Protein AF-A0A6B2CMR1-F1 (afdb_monomer_lite)

pLDDT: mean 88.22, std 10.98, range [47.69, 96.5]

Structure (mmCIF, N/CA/C/O backbone):
data_AF-A0A6B2CMR1-F1
#
_entry.id   AF-A0A6B2CMR1-F1
#
loop_
_atom_site.group_PDB
_atom_site.id
_atom_site.type_symbol
_atom_site.label_atom_id
_atom_site.label_alt_id
_atom_site.label_comp_id
_atom_site.label_asym_id
_atom_site.label_entity_id
_atom_site.label_seq_id
_atom_site.pdbx_PDB_ins_code
_atom_site.Cartn_x
_atom_site.Cartn_y
_atom_site.Cartn_z
_atom_site.occupancy
_atom_site.B_iso_or_equiv
_atom_site.auth_seq_id
_atom_site.auth_comp_id
_atom_site.auth_asym_id
_atom_site.auth_atom_id
_atom_site.pdbx_PDB_model_num
ATOM 1 N N . MET A 1 1 ? 3.932 -15.860 2.470 1.00 47.69 1 MET A N 1
ATOM 2 C CA . MET A 1 1 ? 4.636 -14.574 2.278 1.00 47.69 1 MET A CA 1
ATOM 3 C C . MET A 1 1 ? 3.609 -13.456 2.375 1.00 47.69 1 MET A C 1
ATOM 5 O O . MET A 1 1 ? 2.934 -13.188 1.392 1.00 47.69 1 MET A O 1
ATOM 9 N N . ASP A 1 2 ? 3.421 -12.874 3.561 1.00 71.44 2 ASP A N 1
ATOM 10 C CA . ASP A 1 2 ? 2.485 -11.760 3.776 1.00 71.44 2 ASP A CA 1
ATOM 11 C C . ASP A 1 2 ? 3.296 -10.464 3.924 1.00 71.44 2 ASP A C 1
ATOM 13 O O . ASP A 1 2 ? 3.713 -10.085 5.016 1.00 71.44 2 ASP A O 1
ATOM 17 N N . VAL A 1 3 ? 3.621 -9.839 2.785 1.00 74.12 3 VAL A N 1
ATOM 18 C CA . VAL A 1 3 ? 4.497 -8.650 2.697 1.00 74.12 3 VAL A CA 1
ATOM 19 C C . VAL A 1 3 ? 3.960 -7.486 3.541 1.00 74.12 3 VAL A C 1
ATOM 21 O O . VAL A 1 3 ? 4.729 -6.654 4.005 1.00 74.12 3 VAL A O 1
ATOM 24 N N . LEU A 1 4 ? 2.649 -7.438 3.790 1.00 78.19 4 LEU A N 1
ATOM 25 C CA . LEU A 1 4 ? 1.994 -6.353 4.522 1.00 78.19 4 LEU A CA 1
ATOM 26 C C . LEU A 1 4 ? 1.830 -6.622 6.026 1.00 78.19 4 LEU A C 1
ATOM 28 O O . LEU A 1 4 ? 1.241 -5.789 6.715 1.00 78.19 4 LEU A O 1
ATOM 32 N N . SER A 1 5 ? 2.382 -7.724 6.547 1.00 74.12 5 SER A N 1
ATOM 33 C CA . SER A 1 5 ? 2.386 -8.048 7.985 1.00 74.12 5 SER A CA 1
ATOM 34 C C . SER A 1 5 ? 3.418 -7.264 8.809 1.00 74.12 5 SER A C 1
ATOM 36 O O . SER A 1 5 ? 3.614 -7.559 9.984 1.00 74.12 5 SER A O 1
ATOM 38 N N . SER A 1 6 ? 4.096 -6.273 8.220 1.00 76.06 6 SER A N 1
ATOM 39 C CA . SER A 1 6 ? 4.987 -5.366 8.956 1.00 76.06 6 SER A CA 1
ATOM 40 C C . SER A 1 6 ? 4.191 -4.521 9.955 1.00 76.06 6 SER A C 1
ATOM 42 O O . SER A 1 6 ? 3.295 -3.779 9.551 1.00 76.06 6 SER A O 1
ATOM 44 N N . GLU A 1 7 ? 4.567 -4.559 11.237 1.00 75.50 7 GLU A N 1
ATOM 45 C CA . GLU A 1 7 ? 3.938 -3.750 12.295 1.00 75.50 7 GLU A CA 1
ATOM 46 C C . GLU A 1 7 ? 4.020 -2.241 12.024 1.00 75.50 7 GLU A C 1
ATOM 48 O O . GLU A 1 7 ? 3.119 -1.490 12.386 1.00 75.50 7 GLU A O 1
ATOM 53 N N . ARG A 1 8 ? 5.084 -1.788 11.348 1.00 82.25 8 ARG A N 1
ATOM 54 C CA . ARG A 1 8 ? 5.288 -0.370 11.000 1.00 82.25 8 ARG A CA 1
ATOM 55 C C . ARG A 1 8 ? 4.682 0.015 9.647 1.00 82.25 8 ARG A C 1
ATOM 57 O O . ARG A 1 8 ? 4.818 1.156 9.213 1.00 82.25 8 ARG A O 1
ATOM 64 N N . GLY A 1 9 ? 4.057 -0.936 8.950 1.00 89.62 9 GLY A N 1
ATOM 65 C CA . GLY A 1 9 ? 3.666 -0.780 7.554 1.00 89.62 9 GLY A CA 1
ATOM 66 C C . GLY A 1 9 ? 4.870 -0.663 6.613 1.00 89.62 9 GLY A C 1
ATOM 67 O O . GLY A 1 9 ? 6.032 -0.652 7.026 1.00 89.62 9 GLY A O 1
ATOM 68 N N . LEU A 1 10 ? 4.593 -0.611 5.313 1.00 94.38 10 LEU A N 1
ATOM 69 C CA . LEU A 1 10 ? 5.600 -0.454 4.266 1.00 94.38 10 LEU A CA 1
ATOM 70 C C . LEU A 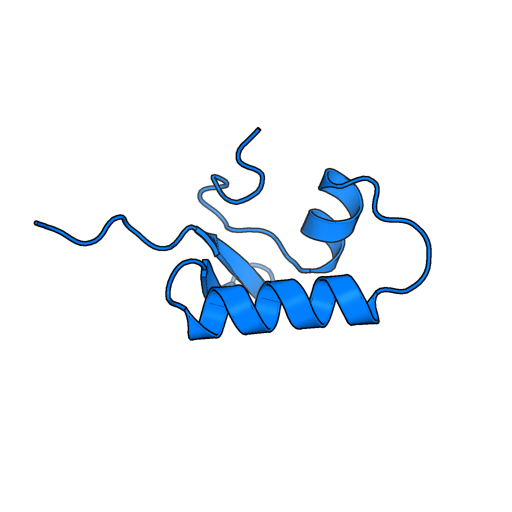1 10 ? 5.234 0.699 3.341 1.00 94.38 10 LEU A C 1
ATOM 72 O O . LEU A 1 10 ? 4.082 0.872 2.956 1.00 94.38 10 LEU A O 1
ATOM 76 N N . THR A 1 11 ? 6.220 1.484 2.929 1.00 94.88 11 THR A N 1
ATOM 77 C CA . THR A 1 11 ? 6.032 2.482 1.872 1.00 94.88 11 THR A CA 1
ATOM 78 C C . THR A 1 11 ? 5.843 1.805 0.514 1.00 94.88 11 THR A C 1
ATOM 80 O O . THR A 1 11 ? 6.249 0.664 0.301 1.00 94.88 11 THR A O 1
ATOM 83 N N . PHE A 1 12 ? 5.296 2.538 -0.461 1.00 94.38 12 PHE A N 1
ATOM 84 C CA . PHE A 1 12 ? 5.148 2.039 -1.835 1.00 94.38 12 PHE A CA 1
ATOM 85 C C . PHE A 1 12 ? 6.463 1.482 -2.413 1.00 94.38 12 PHE A C 1
ATOM 87 O O . PHE A 1 12 ? 6.473 0.434 -3.053 1.00 94.38 12 PHE A O 1
ATOM 94 N N . SER A 1 13 ? 7.580 2.177 -2.171 1.00 92.81 13 SER A N 1
ATOM 95 C CA . SER A 1 13 ? 8.899 1.757 -2.651 1.00 92.81 13 SER A CA 1
ATOM 96 C C . SER A 1 13 ? 9.386 0.477 -1.973 1.00 92.81 13 SER A C 1
ATOM 98 O O . SER A 1 13 ? 9.982 -0.362 -2.638 1.00 92.81 13 SER A O 1
ATOM 100 N N . GLU A 1 14 ? 9.123 0.311 -0.676 1.00 93.88 14 GLU A N 1
ATOM 101 C CA . GLU A 1 14 ? 9.491 -0.903 0.064 1.00 93.88 14 GLU A CA 1
ATOM 102 C C . GLU A 1 14 ? 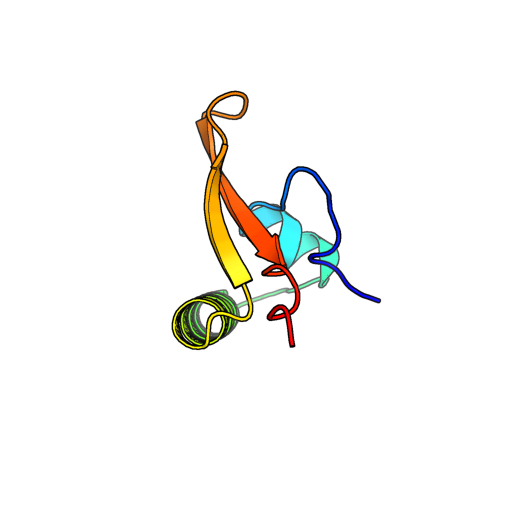8.657 -2.104 -0.378 1.00 93.88 14 GLU A C 1
ATOM 104 O O . GLU A 1 14 ? 9.199 -3.191 -0.522 1.00 93.88 14 GLU A O 1
ATOM 109 N N . ILE A 1 15 ? 7.370 -1.904 -0.676 1.00 93.94 15 ILE A N 1
ATOM 110 C CA . ILE A 1 15 ? 6.507 -2.952 -1.241 1.00 93.94 15 ILE A CA 1
ATOM 111 C C . ILE A 1 15 ? 7.017 -3.372 -2.617 1.00 93.94 15 ILE A C 1
ATOM 113 O O . ILE A 1 15 ? 7.157 -4.562 -2.883 1.00 93.94 15 ILE A O 1
ATOM 117 N N . ALA A 1 16 ? 7.338 -2.407 -3.484 1.00 94.44 16 ALA A N 1
ATOM 118 C CA . ALA A 1 16 ? 7.911 -2.705 -4.793 1.00 94.44 16 ALA A CA 1
ATOM 119 C C . ALA A 1 16 ? 9.222 -3.498 -4.662 1.00 94.44 16 ALA A C 1
ATOM 121 O O . ALA A 1 16 ? 9.403 -4.488 -5.363 1.00 94.44 16 ALA A O 1
ATOM 122 N N . ALA A 1 17 ? 10.103 -3.106 -3.737 1.00 93.25 17 ALA A N 1
ATOM 123 C CA . ALA A 1 17 ? 11.354 -3.814 -3.479 1.00 93.25 17 ALA A CA 1
ATOM 124 C C . ALA A 1 17 ? 11.122 -5.235 -2.933 1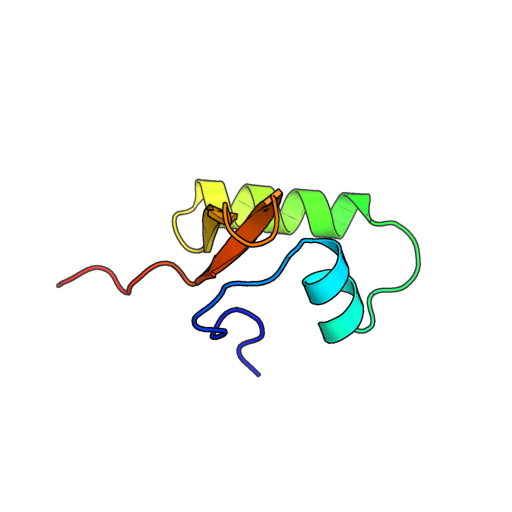.00 93.25 17 ALA A C 1
ATOM 126 O O . ALA A 1 17 ? 11.712 -6.183 -3.442 1.00 93.25 17 ALA A O 1
ATOM 127 N N . ALA A 1 18 ? 10.225 -5.402 -1.957 1.00 91.69 18 ALA A N 1
ATOM 128 C CA . ALA A 1 18 ? 9.898 -6.700 -1.365 1.00 91.69 18 ALA A CA 1
ATOM 129 C C . ALA A 1 18 ? 9.287 -7.678 -2.381 1.00 91.69 18 ALA A C 1
ATOM 131 O O . ALA A 1 18 ? 9.539 -8.878 -2.315 1.00 91.69 18 ALA A O 1
ATOM 132 N N . LEU A 1 19 ? 8.521 -7.167 -3.348 1.00 91.06 19 LEU A N 1
ATOM 133 C CA . LEU A 1 19 ? 7.970 -7.953 -4.455 1.00 91.06 19 LEU A CA 1
ATOM 134 C C . LEU A 1 19 ? 8.966 -8.155 -5.605 1.00 91.06 19 LEU A C 1
ATOM 136 O O . LEU A 1 19 ? 8.609 -8.776 -6.603 1.00 91.06 19 LEU A O 1
ATOM 140 N N . SER A 1 20 ? 10.182 -7.603 -5.503 1.00 93.38 20 SER A N 1
ATOM 141 C CA . SER A 1 20 ? 11.138 -7.517 -6.616 1.00 93.38 20 SER A CA 1
ATOM 142 C C . SER A 1 20 ? 10.484 -6.970 -7.893 1.00 93.38 20 SER A C 1
ATOM 144 O O . SER A 1 20 ? 10.781 -7.394 -9.010 1.00 93.38 20 SER A O 1
ATOM 146 N N . TRP A 1 21 ? 9.555 -6.025 -7.721 1.00 92.38 21 TRP A N 1
ATOM 147 C CA . TRP A 1 21 ? 8.783 -5.448 -8.806 1.00 92.38 21 TRP A CA 1
ATOM 148 C C . TRP A 1 21 ? 9.681 -4.551 -9.649 1.00 92.38 21 TRP A C 1
ATOM 150 O O . TRP A 1 21 ? 10.143 -3.494 -9.207 1.00 92.38 21 TRP A O 1
ATOM 160 N N . THR A 1 22 ? 9.898 -4.964 -10.889 1.00 89.44 22 THR A N 1
ATOM 161 C CA . THR A 1 22 ? 10.690 -4.235 -11.875 1.00 89.44 22 THR A CA 1
ATOM 162 C C . THR A 1 22 ? 9.777 -3.702 -12.979 1.00 89.44 22 THR A C 1
ATOM 164 O O . THR A 1 22 ? 8.720 -4.262 -13.262 1.00 89.44 22 THR A O 1
ATOM 167 N N . GLY A 1 23 ? 10.143 -2.568 -13.579 1.00 89.38 23 GLY A N 1
ATOM 168 C CA . GLY A 1 23 ? 9.353 -1.949 -14.647 1.00 89.38 23 GLY A CA 1
ATOM 169 C C . GLY A 1 23 ? 8.207 -1.053 -14.159 1.00 89.38 23 GLY A C 1
ATOM 170 O O . GLY A 1 23 ? 8.357 -0.297 -13.194 1.00 89.38 23 GLY A O 1
ATOM 171 N N . ASP A 1 24 ? 7.079 -1.069 -14.882 1.00 94.06 24 ASP A N 1
ATOM 172 C CA . ASP A 1 24 ? 5.991 -0.104 -14.688 1.00 94.06 24 ASP A CA 1
ATOM 173 C C . ASP A 1 24 ? 5.335 -0.250 -13.307 1.00 94.06 24 ASP A C 1
ATOM 175 O O . ASP A 1 24 ? 4.888 -1.320 -12.898 1.00 94.06 24 ASP A O 1
ATOM 179 N N . ARG A 1 25 ? 5.251 0.869 -12.588 1.00 94.31 25 ARG A N 1
ATOM 180 C CA . ARG A 1 25 ? 4.687 0.972 -11.238 1.00 94.31 25 ARG A CA 1
ATOM 181 C C . ARG A 1 25 ? 3.189 1.280 -11.238 1.00 94.31 25 ARG A C 1
ATOM 183 O O . ARG A 1 25 ? 2.573 1.246 -10.172 1.00 94.31 25 ARG A O 1
ATOM 190 N N . ARG A 1 26 ? 2.588 1.597 -12.391 1.00 95.69 26 ARG A N 1
ATOM 191 C CA . ARG A 1 26 ? 1.149 1.885 -12.515 1.00 95.69 26 ARG A CA 1
ATOM 192 C C . ARG A 1 26 ? 0.268 0.699 -12.097 1.00 95.69 26 ARG A C 1
ATOM 194 O O . ARG A 1 26 ? -0.643 0.941 -11.304 1.00 95.69 26 ARG A O 1
ATOM 201 N N . PRO A 1 27 ? 0.543 -0.558 -12.508 1.00 95.31 27 PRO A N 1
ATOM 202 C CA . PRO A 1 27 ? -0.246 -1.709 -12.066 1.00 95.31 27 PRO A CA 1
ATOM 203 C C . PRO A 1 27 ? -0.148 -1.938 -10.555 1.00 95.31 27 PRO A C 1
ATOM 205 O O . PRO A 1 27 ? -1.170 -2.112 -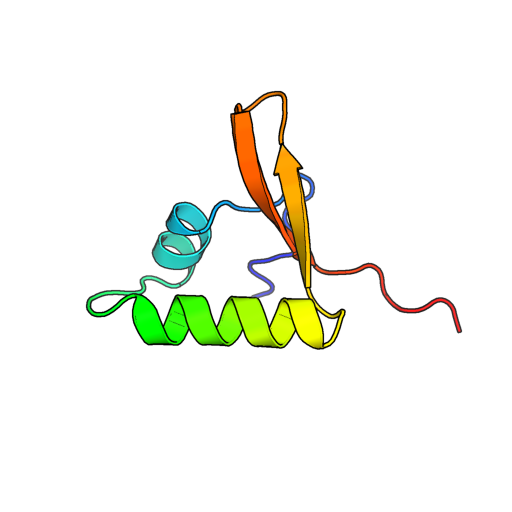9.901 1.00 95.31 27 PRO A O 1
ATOM 208 N N . LEU A 1 28 ? 1.058 -1.834 -9.981 1.00 94.75 28 LEU A N 1
ATOM 209 C CA . LEU A 1 28 ? 1.263 -1.961 -8.535 1.00 94.75 28 LEU A CA 1
ATOM 210 C C . LEU A 1 28 ? 0.503 -0.878 -7.757 1.00 94.75 28 LEU A C 1
ATOM 212 O O . LEU A 1 28 ? -0.119 -1.154 -6.733 1.00 94.75 28 LEU A O 1
ATOM 216 N N . ARG A 1 29 ? 0.520 0.364 -8.257 1.00 95.00 29 ARG A N 1
ATOM 217 C CA . ARG A 1 29 ? -0.240 1.465 -7.657 1.00 95.00 29 ARG A CA 1
ATOM 218 C C . ARG A 1 29 ? -1.739 1.193 -7.699 1.00 95.00 29 ARG A C 1
ATOM 220 O O . ARG A 1 29 ? -2.394 1.383 -6.681 1.00 95.00 29 ARG A O 1
ATOM 227 N N . LYS A 1 30 ? -2.258 0.739 -8.844 1.00 96.38 30 LYS A N 1
ATOM 228 C CA . LYS A 1 30 ? -3.674 0.394 -8.998 1.00 96.38 30 LYS A CA 1
ATOM 229 C C . LYS A 1 30 ? -4.078 -0.725 -8.037 1.00 96.38 30 LYS A C 1
ATOM 231 O O . LYS A 1 30 ? -5.018 -0.535 -7.281 1.00 96.38 30 LYS A O 1
ATOM 236 N N . ALA A 1 31 ? -3.308 -1.810 -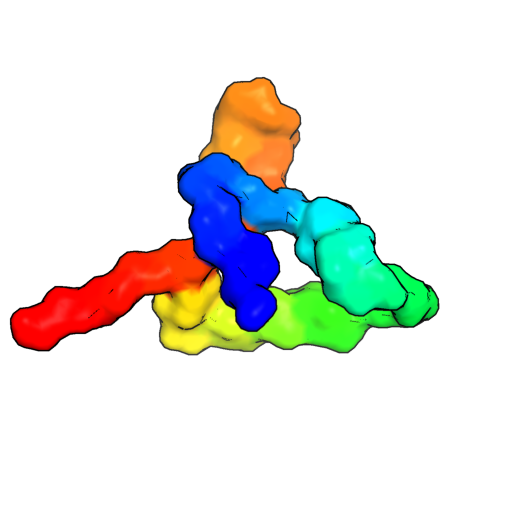7.982 1.00 94.56 31 ALA A N 1
ATOM 237 C CA . ALA A 1 31 ? -3.577 -2.929 -7.082 1.00 94.56 31 ALA A CA 1
ATOM 238 C C . ALA A 1 31 ? -3.616 -2.496 -5.606 1.00 94.56 31 ALA A C 1
ATOM 240 O O . ALA A 1 31 ? -4.527 -2.873 -4.875 1.00 94.56 31 ALA A O 1
ATOM 241 N N . LEU A 1 32 ? -2.674 -1.655 -5.163 1.00 94.38 32 LEU A N 1
ATOM 242 C CA . LEU A 1 32 ? -2.700 -1.115 -3.799 1.00 94.38 32 LEU A CA 1
ATOM 243 C C . LEU A 1 32 ? -3.911 -0.208 -3.553 1.00 94.38 32 LEU A C 1
ATOM 245 O O . LEU A 1 32 ? -4.500 -0.265 -2.479 1.00 94.38 32 LEU A O 1
ATOM 249 N N . SER A 1 33 ? -4.292 0.625 -4.524 1.00 95.56 33 SER A N 1
ATOM 250 C CA . SER A 1 33 ? -5.497 1.453 -4.420 1.00 95.56 33 SER A CA 1
ATOM 251 C C . SER A 1 33 ? -6.772 0.615 -4.321 1.00 95.56 33 SER A C 1
ATOM 253 O O . SER A 1 33 ? -7.626 0.932 -3.496 1.00 95.56 33 SER A O 1
ATOM 255 N N . ASP A 1 34 ? -6.876 -0.456 -5.106 1.00 96.50 34 ASP A N 1
ATOM 256 C CA . ASP A 1 34 ? -8.017 -1.372 -5.081 1.00 96.50 34 ASP A CA 1
ATOM 257 C C . ASP A 1 34 ? -8.096 -2.093 -3.724 1.00 96.50 34 ASP A C 1
ATOM 259 O O . ASP A 1 34 ? -9.137 -2.064 -3.074 1.00 96.50 34 ASP A O 1
ATOM 263 N N . LEU A 1 35 ? -6.972 -2.600 -3.203 1.00 94.25 35 LEU A N 1
ATOM 264 C CA . LEU A 1 35 ? -6.913 -3.228 -1.875 1.00 94.25 35 LEU A CA 1
ATOM 265 C C . LEU A 1 35 ? -7.275 -2.275 -0.725 1.00 94.25 35 LEU A C 1
ATOM 267 O O . LEU A 1 35 ? -7.866 -2.703 0.269 1.00 94.25 35 LEU A O 1
ATOM 271 N N . VAL A 1 36 ? -6.921 -0.992 -0.845 1.00 94.44 36 VAL A N 1
ATOM 272 C CA . VAL A 1 36 ? -7.327 0.039 0.122 1.00 94.44 36 VAL A CA 1
ATOM 273 C C . VAL A 1 36 ? -8.828 0.293 0.043 1.00 94.44 36 VAL A C 1
ATOM 275 O O . VAL A 1 36 ? -9.491 0.380 1.073 1.00 94.44 36 VAL A O 1
ATOM 278 N N . ARG A 1 37 ? -9.382 0.365 -1.170 1.00 95.00 37 ARG A N 1
ATOM 279 C CA . ARG A 1 37 ? -10.823 0.532 -1.389 1.00 95.00 37 ARG A CA 1
ATOM 280 C C . ARG A 1 37 ? -11.631 -0.665 -0.879 1.00 95.00 37 ARG A C 1
ATOM 282 O O . ARG A 1 37 ? -12.722 -0.470 -0.358 1.00 95.00 37 ARG A O 1
ATOM 289 N N . GLU A 1 38 ? -11.094 -1.874 -1.007 1.00 93.94 38 GLU A N 1
ATOM 290 C CA . GLU A 1 38 ? -11.673 -3.115 -0.473 1.00 93.94 38 GLU A CA 1
ATOM 291 C C . GLU A 1 38 ? -11.551 -3.233 1.057 1.00 93.94 38 GLU A C 1
ATOM 293 O O . GLU A 1 38 ? -12.062 -4.186 1.638 1.00 93.94 38 GLU A O 1
ATOM 298 N N . GLY A 1 39 ? -10.850 -2.309 1.726 1.00 92.12 39 GLY A N 1
ATOM 299 C CA . GLY A 1 39 ? -10.636 -2.355 3.174 1.00 92.12 39 GLY A CA 1
ATOM 300 C C . GLY A 1 39 ? -9.686 -3.465 3.628 1.00 92.12 39 GLY A C 1
ATOM 301 O O . GLY A 1 39 ? -9.619 -3.762 4.815 1.00 92.12 39 GLY A O 1
ATOM 302 N N . ARG A 1 40 ? -8.934 -4.083 2.709 1.00 90.62 40 ARG A N 1
ATOM 303 C CA . ARG A 1 40 ? -7.961 -5.153 3.009 1.00 90.62 40 ARG A CA 1
ATOM 304 C C . ARG A 1 40 ? -6.595 -4.603 3.406 1.00 90.62 40 ARG A C 1
ATOM 306 O O . ARG A 1 40 ? -5.804 -5.290 4.053 1.00 90.62 40 ARG A O 1
ATOM 313 N N . VAL A 1 41 ? -6.313 -3.368 3.001 1.00 92.94 41 VAL A N 1
ATOM 314 C CA . VAL A 1 41 ? -5.077 -2.638 3.283 1.00 92.94 41 VAL A CA 1
ATOM 315 C C . VAL A 1 41 ? -5.435 -1.247 3.782 1.00 92.94 41 VAL A C 1
ATOM 317 O O . VAL A 1 41 ? -6.303 -0.582 3.231 1.00 92.94 41 VAL A O 1
ATOM 320 N N . LEU A 1 42 ? -4.744 -0.778 4.811 1.00 92.56 42 LEU A N 1
ATOM 321 C CA . LEU A 1 42 ? -4.861 0.592 5.294 1.00 92.56 42 LEU A CA 1
ATOM 322 C C . LEU A 1 42 ? -3.722 1.423 4.718 1.00 92.56 42 LEU A C 1
ATOM 324 O O . LEU A 1 42 ? -2.588 0.952 4.632 1.00 92.56 42 LEU A O 1
ATOM 328 N N . ARG A 1 43 ? -4.027 2.664 4.336 1.00 94.75 43 ARG A N 1
ATOM 329 C CA . ARG A 1 43 ? -3.049 3.655 3.886 1.00 94.75 43 ARG A CA 1
ATOM 330 C C . ARG A 1 43 ? -3.050 4.817 4.868 1.00 94.75 43 ARG A C 1
ATOM 332 O O . ARG A 1 43 ? -4.016 5.571 4.920 1.00 94.75 43 ARG A O 1
ATOM 339 N N . GLU A 1 44 ? -1.956 4.987 5.593 1.00 93.38 44 GLU A N 1
ATOM 340 C CA . GLU A 1 44 ? -1.870 5.952 6.691 1.00 93.38 44 GLU A CA 1
ATOM 341 C C . GLU A 1 44 ? -0.522 6.681 6.718 1.00 93.38 44 GLU A C 1
ATOM 343 O O . GLU A 1 44 ? 0.466 6.188 6.158 1.00 93.38 44 GLU A O 1
ATOM 348 N N . PRO A 1 45 ? -0.474 7.892 7.295 1.00 93.88 45 PRO A N 1
ATOM 349 C CA . PRO A 1 45 ? 0.779 8.599 7.495 1.00 93.88 45 PRO A CA 1
ATOM 350 C C . PRO A 1 45 ? 1.585 7.967 8.639 1.00 93.88 45 PRO A C 1
ATOM 352 O O . PRO A 1 45 ? 1.115 7.863 9.767 1.00 93.88 45 PRO A O 1
ATOM 355 N N . ASP A 1 46 ? 2.838 7.622 8.359 1.00 93.31 46 ASP A N 1
ATOM 356 C CA . ASP A 1 46 ? 3.870 7.390 9.365 1.00 93.31 46 ASP A CA 1
ATOM 357 C C . ASP A 1 46 ? 4.582 8.725 9.633 1.00 93.31 46 ASP A C 1
ATOM 359 O O . ASP A 1 46 ? 5.407 9.192 8.836 1.00 93.31 46 ASP A O 1
ATOM 363 N N . TYR A 1 47 ? 4.233 9.368 10.750 1.00 89.81 47 TYR A N 1
ATOM 364 C CA . TYR A 1 47 ? 4.773 10.674 11.138 1.00 89.81 47 TYR A CA 1
ATOM 365 C C . TYR A 1 47 ? 6.246 10.625 11.557 1.00 89.81 47 TYR A C 1
ATOM 367 O O . TYR A 1 47 ? 6.948 11.622 11.381 1.00 89.81 47 TYR A O 1
ATOM 375 N N . GLN A 1 48 ? 6.739 9.482 12.051 1.00 89.69 48 GLN A N 1
ATOM 376 C CA . GLN A 1 48 ? 8.158 9.326 12.382 1.00 89.69 48 GLN A CA 1
ATOM 377 C C . GLN A 1 48 ? 9.002 9.344 11.108 1.00 89.69 48 GLN A C 1
ATOM 379 O O . GLN A 1 48 ? 10.039 10.003 11.043 1.00 89.69 48 GLN A O 1
ATOM 384 N N . ARG A 1 49 ? 8.524 8.663 10.062 1.00 87.56 49 ARG A N 1
ATOM 385 C CA . ARG A 1 49 ? 9.200 8.589 8.759 1.00 87.56 49 ARG A CA 1
ATOM 386 C C . ARG A 1 49 ? 8.823 9.735 7.820 1.00 87.56 49 ARG A C 1
ATOM 388 O O . ARG A 1 49 ? 9.454 9.873 6.771 1.00 87.56 49 ARG A O 1
ATOM 395 N N . LYS A 1 50 ? 7.805 10.532 8.169 1.00 92.56 50 LYS A N 1
ATOM 396 C CA . LYS A 1 50 ? 7.176 11.567 7.326 1.00 92.56 50 LYS A CA 1
ATOM 397 C C . LYS A 1 50 ? 6.771 11.017 5.951 1.00 92.56 50 LYS A C 1
ATOM 399 O O . LYS A 1 50 ? 7.035 11.631 4.917 1.00 92.56 50 LYS A O 1
ATOM 404 N N . ARG A 1 51 ? 6.183 9.816 5.921 1.00 93.44 51 ARG A N 1
ATOM 405 C CA . ARG A 1 51 ? 5.828 9.092 4.686 1.00 93.44 51 ARG A CA 1
ATOM 406 C C . ARG A 1 51 ? 4.468 8.421 4.796 1.00 93.44 51 ARG A C 1
ATOM 408 O O . ARG A 1 51 ? 4.005 8.123 5.883 1.00 93.44 51 ARG A O 1
ATOM 415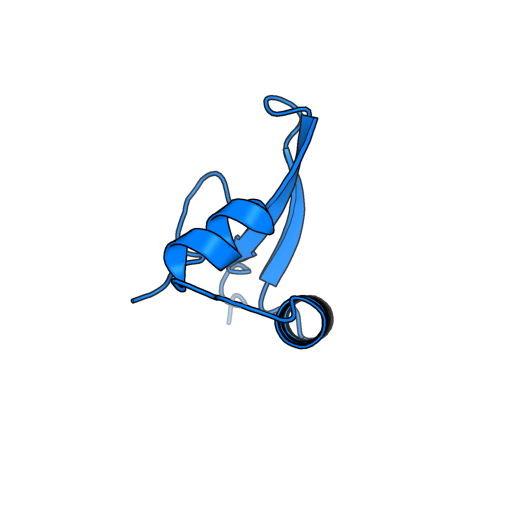 N N . MET A 1 52 ? 3.858 8.132 3.649 1.00 94.88 52 MET A N 1
ATOM 416 C CA . MET A 1 52 ? 2.686 7.259 3.589 1.00 94.88 52 MET A CA 1
ATOM 417 C C . MET A 1 52 ? 3.127 5.799 3.586 1.00 94.88 52 MET A C 1
ATOM 419 O O . MET A 1 52 ? 3.961 5.407 2.761 1.00 94.88 52 MET A O 1
ATOM 423 N N . VAL A 1 53 ? 2.524 5.005 4.462 1.00 95.12 53 VAL A N 1
ATOM 424 C CA . VAL A 1 53 ? 2.744 3.562 4.560 1.00 95.12 53 VAL A CA 1
ATOM 425 C C . VAL A 1 53 ? 1.445 2.806 4.305 1.00 95.12 53 VAL A C 1
ATOM 427 O O . VAL A 1 53 ? 0.346 3.354 4.412 1.00 95.12 53 VAL A O 1
ATOM 430 N N . PHE A 1 54 ? 1.591 1.543 3.925 1.00 94.62 54 PHE A N 1
ATOM 431 C CA . PHE A 1 54 ? 0.512 0.589 3.753 1.00 94.62 54 PHE A CA 1
ATOM 432 C C . PHE A 1 54 ? 0.690 -0.542 4.760 1.00 94.62 54 PHE A C 1
ATOM 434 O O . PHE A 1 54 ? 1.790 -1.082 4.896 1.00 94.62 54 PHE A O 1
ATOM 441 N N . ARG A 1 55 ? -0.392 -0.916 5.438 1.00 92.25 55 ARG A N 1
ATOM 442 C CA . ARG A 1 55 ? -0.426 -2.049 6.370 1.00 92.25 55 ARG A CA 1
ATOM 443 C C . ARG A 1 55 ? -1.616 -2.942 6.069 1.00 92.25 55 ARG A C 1
ATOM 445 O O . ARG A 1 55 ? -2.623 -2.469 5.539 1.00 92.25 55 ARG A O 1
ATOM 452 N N . LYS A 1 56 ? -1.519 -4.222 6.410 1.00 91.06 56 LYS A N 1
ATOM 453 C CA . LYS A 1 56 ? -2.673 -5.120 6.357 1.00 91.06 56 LYS A CA 1
ATOM 454 C C . LYS A 1 56 ? -3.780 -4.575 7.265 1.00 91.06 56 LYS A C 1
ATOM 456 O O . LYS A 1 56 ? -3.502 -4.143 8.383 1.00 91.06 56 LYS A O 1
ATOM 461 N N . ALA A 1 57 ? -5.015 -4.554 6.776 1.00 87.50 57 ALA A N 1
ATOM 462 C CA . ALA A 1 57 ? -6.144 -4.194 7.621 1.00 87.50 57 ALA A CA 1
ATOM 463 C C . ALA A 1 57 ? -6.338 -5.258 8.716 1.00 87.50 57 ALA A C 1
ATOM 465 O O . ALA A 1 57 ? -6.086 -6.443 8.461 1.00 87.50 57 ALA A O 1
ATOM 466 N N . PRO A 1 58 ? -6.764 -4.865 9.930 1.00 81.06 58 PRO A N 1
ATOM 467 C CA . PRO A 1 58 ? -7.134 -5.833 10.952 1.00 81.06 58 PRO A CA 1
ATOM 468 C C . PRO A 1 58 ? -8.241 -6.738 10.406 1.00 81.06 58 PRO A C 1
ATOM 470 O O . PRO A 1 58 ? -9.099 -6.289 9.642 1.00 81.06 58 PRO A O 1
ATOM 473 N N . ALA A 1 59 ? -8.206 -8.022 10.769 1.00 71.31 59 ALA A N 1
ATOM 474 C CA . ALA A 1 59 ? -9.297 -8.922 10.422 1.00 71.31 59 ALA A CA 1
ATOM 475 C C . ALA A 1 59 ? -10.610 -8.336 10.972 1.00 71.31 59 ALA A C 1
ATOM 477 O O . ALA A 1 59 ? -10.602 -7.828 12.098 1.00 71.31 59 ALA A O 1
ATOM 478 N N . PRO A 1 60 ? -11.713 -8.361 10.204 1.00 65.94 60 PRO A N 1
ATOM 479 C CA . PRO A 1 60 ? -12.993 -7.909 10.722 1.00 65.94 60 PRO A CA 1
ATOM 480 C C . PRO A 1 60 ? -13.336 -8.754 11.951 1.00 65.94 60 PRO A C 1
ATOM 482 O O . PRO A 1 60 ? -13.358 -9.983 11.870 1.00 65.94 60 PRO A O 1
ATOM 485 N N . SER A 1 61 ? -13.558 -8.095 13.089 1.00 58.00 61 SER A N 1
ATOM 486 C CA . SER A 1 61 ? -14.090 -8.741 14.285 1.00 58.00 61 SER A CA 1
ATOM 487 C C . SER A 1 61 ? -15.439 -9.359 13.913 1.00 58.00 61 SER A C 1
ATOM 489 O O . SER A 1 61 ? -16.367 -8.625 13.577 1.00 58.00 61 SER A O 1
ATOM 491 N N . SER A 1 62 ? -15.498 -10.692 13.868 1.00 48.94 62 SER A N 1
ATOM 492 C CA . SER A 1 62 ? -16.750 -11.452 13.736 1.00 48.94 62 SER A CA 1
ATOM 493 C C . SER A 1 62 ? -17.436 -11.580 15.086 1.00 48.94 62 SER A C 1
ATOM 495 O O . SER A 1 62 ? -16.701 -11.648 16.097 1.00 48.94 62 SER A O 1
#

Foldseek 3Di:
DCQQADPLAAALVRSCVVVVPDDDCVVVVVVLVVCCVVQQKPWDADPVVRGIGIHGHPDPDD

Radius of gyration: 11.78 Å; chains: 1; bounding box: 28×26×29 Å

Sequence (62 aa):
MDVLSSERGLTFSEIAAALSWTGDRRPLRKALSDLVREGRVLREPDYQRKRMVFRKAPAPSS

Secondary structure (DSSP, 8-state):
--TT--TT-B-HHHHHHHTT--S-SHHHHHHHHHHHHTTSEEEEEETTTTEEEEEEPPPP--